Protein AF-A0A7J8P923-F1 (afdb_monomer_lite)

pLDDT: mean 74.16, std 18.03, range [32.09, 92.25]

Radius of gyration: 17.64 Å; chains: 1; bounding box: 46×33×45 Å

Organism: Gossypium raimondii (NCBI:txid29730)

InterPro domains:
  IPR006887 Serine/threonine-protein phosphatase 4 regulatory subunit 3-like, central domain [PF04802] (9-164)
  IPR016024 Armadillo-type fold [SSF48371] (68-164)
  IPR051137 Serine/threonine-protein phosphatase 4 regulatory subunit 3-like [PTHR23318] (9-165)

Foldseek 3Di:
DLPVVQPPPPPPDPDPPVVVCLVPRCPSPDLFDDPDVLLVVLVVQLVVLVVVLVVQCVPPVNVVVDDPVNVVVSVVSNLVSLQVNLVVCLVPPVNLLVLLCLLPDPPNDPVSNVVSVVVVVVSLVSLVSPDPVVNVVSVVVCVVSPVVVSVVVVVVPPPVVVVPDD

Sequence (166 aa):
FLLLWFADDPDVPQVQHYRNFLKEHVVFKEAVPIKNPVVISKIHQAYRVGYLKVRILNDVVLARVLDEATVASLNSMIHSNNAIVISLLKDDSTFIQELFTRLRSPTTSAESKKNLVYFLREFCSLSKSLQMVQQLQLFRDLINEGIFDIISDALQSQDKKLVLTG

Structure (mmCIF, N/CA/C/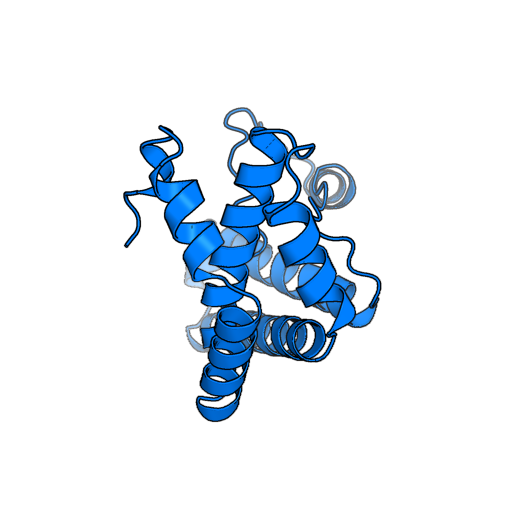O backbone):
data_AF-A0A7J8P923-F1
#
_entry.id   AF-A0A7J8P923-F1
#
loop_
_atom_site.group_PDB
_atom_site.id
_atom_site.type_symbol
_atom_site.label_atom_id
_atom_site.label_alt_id
_atom_site.label_comp_id
_atom_site.label_asym_id
_atom_site.label_entity_id
_atom_site.label_seq_id
_atom_site.pdbx_PDB_ins_code
_atom_site.Cartn_x
_atom_site.Cartn_y
_atom_site.Cartn_z
_atom_site.occupancy
_atom_site.B_iso_or_equiv
_atom_site.auth_seq_id
_atom_site.auth_comp_id
_atom_site.auth_asym_id
_atom_site.auth_atom_id
_atom_site.pdbx_PDB_model_num
ATOM 1 N N . PHE A 1 1 ? 8.931 0.242 -1.990 1.00 46.56 1 PHE A N 1
ATOM 2 C CA . PHE A 1 1 ? 7.581 0.771 -1.727 1.00 46.56 1 PHE A CA 1
ATOM 3 C C . PHE A 1 1 ? 6.657 -0.187 -0.965 1.00 46.56 1 PHE A C 1
ATOM 5 O O . PHE A 1 1 ? 5.653 0.255 -0.451 1.00 46.56 1 PHE A O 1
ATOM 12 N N . LEU A 1 2 ? 7.071 -1.432 -0.706 1.00 43.38 2 LEU A N 1
ATOM 13 C CA . LEU A 1 2 ? 6.843 -2.133 0.577 1.00 43.38 2 LEU A CA 1
ATOM 14 C C . LEU A 1 2 ? 8.189 -2.323 1.304 1.00 43.38 2 LEU A C 1
ATOM 16 O O . LEU A 1 2 ? 8.447 -3.326 1.952 1.00 43.38 2 LEU A O 1
ATOM 20 N N . LEU A 1 3 ? 9.110 -1.376 1.076 1.00 46.25 3 LEU A N 1
ATOM 21 C CA . LEU A 1 3 ? 10.552 -1.584 1.269 1.00 46.25 3 LEU A CA 1
ATOM 22 C C . LEU A 1 3 ? 11.245 -0.627 2.209 1.00 46.25 3 LEU A C 1
ATOM 24 O O . LEU A 1 3 ? 12.413 -0.835 2.508 1.00 46.25 3 LEU A O 1
ATOM 28 N N . LEU A 1 4 ? 10.544 0.384 2.705 1.00 44.50 4 LEU A N 1
ATOM 29 C CA . LEU A 1 4 ? 11.128 1.235 3.734 1.00 44.50 4 LEU A CA 1
ATOM 30 C C . LEU A 1 4 ? 11.046 0.596 5.129 1.00 44.50 4 LEU A C 1
ATOM 32 O O . LEU A 1 4 ? 11.653 1.105 6.053 1.00 44.50 4 LEU A O 1
ATOM 36 N N . TRP A 1 5 ? 10.415 -0.577 5.261 1.00 42.03 5 TRP A N 1
ATOM 37 C CA . TRP A 1 5 ? 10.436 -1.395 6.483 1.00 42.03 5 TRP A CA 1
ATOM 38 C C . TRP A 1 5 ? 11.568 -2.434 6.541 1.00 42.03 5 TRP A C 1
ATOM 40 O O . TRP A 1 5 ? 11.601 -3.244 7.462 1.00 42.03 5 TRP A O 1
ATOM 50 N N . PHE A 1 6 ? 12.493 -2.410 5.575 1.00 40.88 6 PHE A N 1
ATOM 51 C CA . PHE A 1 6 ? 13.676 -3.284 5.541 1.00 40.88 6 PHE A CA 1
ATOM 52 C C . PHE A 1 6 ? 15.006 -2.539 5.455 1.00 40.88 6 PHE A C 1
ATOM 54 O O . PHE A 1 6 ? 16.050 -3.176 5.382 1.00 40.88 6 PHE A O 1
ATOM 61 N N . ALA A 1 7 ? 14.971 -1.207 5.405 1.00 33.81 7 ALA A N 1
ATOM 62 C CA . ALA A 1 7 ? 16.168 -0.386 5.246 1.00 33.81 7 ALA A CA 1
ATOM 63 C C . ALA A 1 7 ? 16.589 0.340 6.534 1.00 33.81 7 ALA A C 1
ATOM 65 O O . ALA A 1 7 ? 17.661 0.929 6.550 1.00 33.81 7 ALA A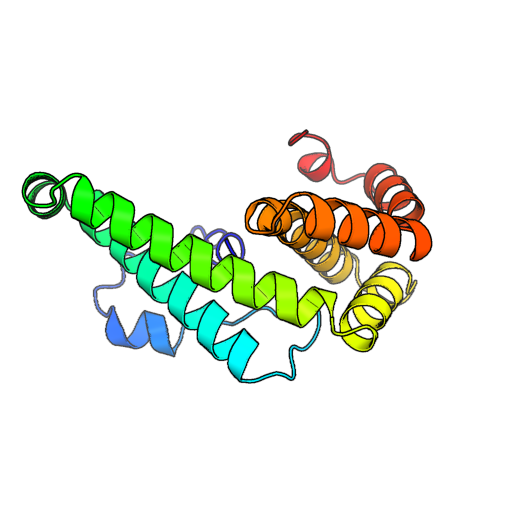 O 1
ATOM 66 N N . ASP A 1 8 ? 15.784 0.284 7.600 1.00 35.09 8 ASP A N 1
ATOM 67 C CA . ASP A 1 8 ? 16.128 0.847 8.917 1.00 35.09 8 ASP A CA 1
ATOM 68 C C . ASP A 1 8 ? 16.753 -0.219 9.837 1.00 35.09 8 ASP A C 1
ATOM 70 O O . ASP A 1 8 ? 16.416 -0.338 11.012 1.00 35.09 8 ASP A O 1
ATOM 74 N N . ASP A 1 9 ? 17.663 -1.021 9.283 1.00 38.25 9 ASP A N 1
ATOM 75 C CA . ASP A 1 9 ? 18.662 -1.720 10.086 1.00 38.25 9 ASP A CA 1
ATOM 76 C C . ASP A 1 9 ? 20.039 -1.155 9.687 1.00 38.25 9 ASP A C 1
ATOM 78 O O . ASP A 1 9 ? 20.565 -1.496 8.622 1.00 38.25 9 ASP A O 1
ATOM 82 N N . PRO A 1 10 ? 20.591 -0.195 10.457 1.00 40.94 10 PRO A N 1
ATOM 83 C CA . PRO A 1 10 ? 21.872 0.440 10.149 1.00 40.94 10 PRO A CA 1
ATOM 84 C C . PRO A 1 10 ? 23.065 -0.525 10.251 1.00 40.94 10 PRO A C 1
ATOM 86 O O . PRO A 1 10 ? 24.173 -0.139 9.882 1.00 40.94 10 PRO A O 1
ATOM 89 N N . ASP A 1 11 ? 22.841 -1.765 10.700 1.00 41.50 11 ASP A N 1
ATOM 90 C CA . ASP A 1 11 ? 23.857 -2.796 10.907 1.00 41.50 11 ASP A CA 1
ATOM 91 C C . ASP A 1 11 ? 23.841 -3.914 9.853 1.00 41.50 11 ASP A C 1
ATOM 93 O O . ASP A 1 11 ? 24.493 -4.937 10.053 1.00 41.50 11 ASP A O 1
ATOM 97 N N . VAL A 1 12 ? 23.149 -3.765 8.711 1.00 42.66 12 VAL A N 1
ATOM 98 C CA . VAL A 1 12 ? 23.236 -4.787 7.649 1.00 42.66 12 VAL A CA 1
ATOM 99 C C . VAL A 1 12 ? 24.669 -4.806 7.103 1.00 42.66 12 VAL A C 1
ATOM 101 O O . VAL A 1 12 ? 25.059 -3.884 6.374 1.00 42.66 12 VAL A O 1
ATOM 104 N N . PRO A 1 13 ? 25.474 -5.849 7.397 1.00 39.19 13 PRO A N 1
ATOM 105 C CA . PRO A 1 13 ? 26.822 -5.944 6.866 1.00 39.19 13 PRO A CA 1
ATOM 106 C C . PRO A 1 13 ? 26.700 -6.053 5.349 1.00 39.19 13 PRO A C 1
ATOM 108 O O . PRO A 1 13 ? 25.691 -6.534 4.834 1.00 39.19 13 PRO A O 1
ATOM 111 N N . GLN A 1 14 ? 27.714 -5.648 4.592 1.00 45.47 14 GLN A N 1
ATOM 112 C CA . GLN A 1 14 ? 27.751 -5.955 3.163 1.00 45.47 14 GLN A CA 1
ATOM 113 C C . GLN A 1 14 ? 27.825 -7.478 2.963 1.00 45.47 14 GLN A C 1
ATOM 115 O O . GLN A 1 14 ? 28.902 -8.059 2.862 1.00 45.47 14 GLN A O 1
ATOM 120 N N . VAL A 1 15 ? 26.678 -8.162 2.977 1.00 46.06 15 VAL A N 1
ATOM 121 C CA . VAL A 1 15 ? 26.640 -9.621 2.989 1.00 46.06 15 VAL A CA 1
ATOM 122 C C . VAL A 1 15 ? 26.891 -10.132 1.571 1.00 46.06 15 VAL A C 1
ATOM 124 O O . VAL A 1 15 ? 26.042 -10.036 0.686 1.00 46.06 15 VAL A O 1
ATOM 127 N N . GLN A 1 16 ? 28.060 -10.746 1.382 1.00 45.41 16 GLN A N 1
ATOM 128 C CA . GLN A 1 16 ? 28.507 -11.450 0.171 1.00 45.41 16 GLN A CA 1
ATOM 129 C C . GLN A 1 16 ? 27.598 -12.631 -0.257 1.00 45.41 16 GLN A C 1
ATOM 131 O O . GLN A 1 16 ? 27.749 -13.166 -1.354 1.00 45.41 16 GLN A O 1
ATOM 136 N N . HIS A 1 17 ? 26.604 -13.017 0.553 1.00 45.88 17 HIS A N 1
ATOM 137 C CA . HIS A 1 17 ? 25.682 -14.135 0.308 1.00 45.88 17 HIS A CA 1
ATOM 138 C C . HIS A 1 17 ? 24.239 -13.682 -0.007 1.00 45.88 17 HIS A C 1
ATOM 140 O O . HIS A 1 17 ? 23.285 -13.904 0.738 1.00 45.88 17 HIS A O 1
ATOM 146 N N . TYR A 1 18 ? 24.078 -13.102 -1.198 1.00 51.00 18 TYR A N 1
ATOM 147 C CA . TYR A 1 18 ? 22.841 -12.530 -1.757 1.00 51.00 18 TYR A CA 1
ATOM 148 C C . TYR A 1 18 ? 21.620 -13.479 -1.823 1.00 51.00 18 TYR A C 1
ATOM 150 O O . TYR A 1 18 ? 20.485 -13.064 -1.576 1.00 51.00 18 TYR A O 1
ATOM 158 N N . ARG A 1 19 ? 21.823 -14.767 -2.146 1.00 45.91 19 ARG A N 1
ATOM 159 C CA . ARG A 1 19 ? 20.726 -15.756 -2.260 1.00 45.91 19 ARG A CA 1
ATOM 160 C C . ARG A 1 19 ? 20.086 -16.102 -0.916 1.00 45.91 19 ARG A C 1
ATOM 162 O O . ARG A 1 19 ? 18.894 -16.403 -0.889 1.00 45.91 19 ARG A O 1
ATOM 169 N N . ASN A 1 20 ? 20.873 -16.061 0.156 1.00 42.81 20 ASN A N 1
ATOM 170 C CA . ASN A 1 20 ? 20.410 -16.381 1.501 1.00 42.81 20 ASN A CA 1
ATOM 171 C C . ASN A 1 20 ? 19.746 -15.153 2.126 1.00 42.81 20 ASN A C 1
ATOM 173 O O . ASN A 1 20 ? 18.668 -15.284 2.682 1.00 42.81 20 ASN A O 1
ATOM 177 N N . PHE A 1 21 ? 20.259 -13.941 1.882 1.00 47.66 21 PHE A N 1
ATOM 178 C CA . PHE A 1 21 ? 19.631 -12.696 2.345 1.00 47.66 21 PHE A CA 1
ATOM 179 C C . PHE A 1 21 ? 18.183 -12.520 1.848 1.00 47.66 21 PHE A C 1
ATOM 181 O O . PHE A 1 21 ? 17.283 -12.247 2.636 1.00 47.66 21 PHE A O 1
ATOM 188 N N . LEU A 1 22 ? 17.913 -12.770 0.559 1.00 49.66 22 LEU A N 1
ATOM 189 C CA . LEU A 1 22 ? 16.544 -12.703 0.017 1.00 49.66 22 LEU A CA 1
ATOM 190 C C . LEU A 1 22 ? 15.597 -13.777 0.579 1.00 49.66 22 LEU A C 1
ATOM 192 O O . LEU A 1 22 ? 14.381 -13.607 0.495 1.00 49.66 22 LEU A O 1
ATOM 196 N N . LYS A 1 23 ? 16.137 -14.891 1.087 1.00 45.09 23 LYS A N 1
ATOM 197 C CA . LYS A 1 23 ? 15.361 -15.988 1.685 1.00 45.09 23 LYS A CA 1
ATOM 198 C C . LYS A 1 23 ? 15.210 -15.858 3.203 1.00 45.09 23 LYS A C 1
ATOM 200 O O . LYS A 1 23 ? 14.193 -16.293 3.722 1.00 45.09 23 LYS A O 1
ATOM 205 N N . GLU A 1 24 ? 16.191 -15.278 3.889 1.00 40.28 24 GLU A N 1
ATOM 206 C CA . GLU A 1 24 ? 16.309 -15.297 5.353 1.00 40.28 24 GLU A CA 1
ATOM 207 C C . GLU A 1 24 ? 16.068 -13.924 6.002 1.00 40.28 24 GLU A C 1
ATOM 209 O O . GLU A 1 24 ? 15.639 -13.880 7.147 1.00 40.28 24 GLU A O 1
ATOM 214 N N . HIS A 1 25 ? 16.290 -12.806 5.296 1.00 42.34 25 HIS A N 1
ATOM 215 C CA . HIS A 1 25 ? 16.272 -11.454 5.890 1.00 42.34 25 HIS A CA 1
ATOM 216 C C . HIS A 1 25 ? 15.115 -10.562 5.410 1.00 42.34 25 HIS A C 1
ATOM 218 O O . HIS A 1 25 ? 15.009 -9.402 5.802 1.00 42.34 25 HIS A O 1
ATOM 224 N N . VAL A 1 26 ? 14.196 -11.094 4.599 1.00 47.88 26 VAL A N 1
ATOM 225 C CA . VAL A 1 26 ? 12.978 -10.379 4.179 1.00 47.88 26 VAL A CA 1
ATOM 226 C C . VAL A 1 26 ? 11.812 -10.813 5.069 1.00 47.88 26 VAL A C 1
ATOM 228 O O . VAL A 1 26 ? 10.898 -11.513 4.644 1.00 47.88 26 VAL A O 1
ATOM 231 N N . VAL A 1 27 ? 11.860 -10.417 6.340 1.00 49.00 27 VAL A N 1
ATOM 232 C CA . VAL A 1 27 ? 10.751 -10.519 7.306 1.00 49.00 27 VAL A CA 1
ATOM 233 C C . VAL A 1 27 ? 9.586 -9.623 6.885 1.00 49.00 27 VAL A C 1
ATOM 235 O O . VAL A 1 27 ? 9.540 -8.449 7.247 1.00 49.00 27 VAL A O 1
ATOM 238 N N . PHE A 1 28 ? 8.672 -10.134 6.055 1.00 54.88 28 PHE A N 1
ATOM 239 C CA . PHE A 1 28 ? 7.506 -9.376 5.595 1.00 54.88 28 PHE A CA 1
ATOM 240 C C . PHE A 1 28 ? 6.687 -8.909 6.808 1.00 54.88 28 PHE A C 1
ATOM 242 O O . PHE A 1 28 ? 5.942 -9.682 7.404 1.00 54.88 28 PHE A O 1
ATOM 249 N N . LYS A 1 29 ? 6.880 -7.649 7.221 1.00 57.56 29 LYS A N 1
ATOM 250 C CA . LYS A 1 29 ? 6.150 -7.048 8.337 1.00 57.56 29 LYS A CA 1
ATOM 251 C C . LYS A 1 29 ? 4.765 -6.650 7.846 1.00 57.56 29 LYS A C 1
ATOM 253 O O . LYS A 1 29 ? 4.548 -5.543 7.356 1.00 57.56 29 LYS A O 1
ATOM 258 N N . GLU A 1 30 ? 3.838 -7.588 7.954 1.00 65.56 30 GLU A N 1
ATOM 259 C CA . GLU A 1 30 ? 2.420 -7.348 7.722 1.00 65.56 30 GLU A CA 1
ATOM 260 C C . GLU A 1 30 ? 1.854 -6.511 8.869 1.00 65.56 30 GLU A C 1
ATOM 262 O O . GLU A 1 30 ? 1.740 -6.982 9.998 1.00 65.56 30 GLU A O 1
ATOM 267 N N . ALA A 1 31 ? 1.481 -5.262 8.588 1.00 69.75 31 ALA A N 1
ATOM 268 C CA . ALA A 1 31 ? 0.707 -4.472 9.545 1.00 69.75 31 ALA A CA 1
ATOM 269 C C . ALA A 1 31 ? -0.710 -5.058 9.714 1.00 69.75 31 ALA A C 1
ATOM 271 O O . ALA A 1 31 ? -1.271 -5.063 10.809 1.00 69.75 31 ALA A O 1
ATOM 272 N N . VAL A 1 32 ? -1.254 -5.605 8.622 1.00 78.69 32 VAL A N 1
ATOM 273 C CA . VAL A 1 32 ? -2.518 -6.341 8.559 1.00 78.69 32 VAL A CA 1
ATOM 274 C C . VAL A 1 32 ? -2.280 -7.608 7.731 1.00 78.69 32 VAL A C 1
ATOM 276 O O . VAL A 1 32 ? -1.704 -7.490 6.646 1.00 78.69 32 VAL A O 1
ATOM 279 N N . PRO A 1 33 ? -2.700 -8.798 8.202 1.00 80.38 33 PRO A N 1
ATOM 280 C CA . PRO A 1 33 ? -2.490 -10.043 7.470 1.00 80.38 33 PRO A CA 1
ATOM 281 C C . PRO A 1 33 ? -3.113 -10.010 6.073 1.00 80.38 33 PRO A C 1
ATOM 283 O O . PRO A 1 33 ? -4.319 -9.787 5.931 1.00 80.38 33 PRO A O 1
ATOM 286 N N . ILE A 1 34 ? -2.312 -10.274 5.038 1.00 83.69 34 ILE A N 1
ATOM 287 C CA . ILE A 1 34 ? -2.792 -10.330 3.654 1.00 83.69 34 ILE A CA 1
ATOM 288 C C . ILE A 1 34 ? -3.080 -11.789 3.312 1.00 83.69 34 ILE A C 1
ATOM 290 O O . ILE A 1 34 ? -2.176 -12.603 3.190 1.00 83.69 34 ILE A O 1
ATOM 294 N N . LYS A 1 35 ? -4.354 -12.140 3.123 1.00 82.88 35 LYS A N 1
ATOM 295 C CA . LYS A 1 35 ? -4.749 -13.535 2.840 1.00 82.88 35 LYS A CA 1
ATOM 296 C C . LYS A 1 35 ? -4.650 -13.905 1.361 1.00 82.88 35 LYS A C 1
ATOM 298 O O . LYS A 1 35 ? -4.565 -15.082 1.022 1.00 82.88 35 LYS A O 1
ATOM 303 N N . ASN A 1 36 ? -4.694 -12.915 0.470 1.00 86.12 36 ASN A N 1
ATOM 304 C CA . ASN A 1 36 ? -4.743 -13.151 -0.967 1.00 86.12 36 ASN A CA 1
ATOM 305 C C . ASN A 1 36 ? -3.338 -13.484 -1.523 1.00 86.12 36 ASN A C 1
ATOM 307 O O . ASN A 1 36 ? -2.475 -12.600 -1.567 1.00 86.12 36 ASN A O 1
ATOM 311 N N . PRO A 1 37 ? -3.096 -14.712 -2.025 1.00 86.19 37 PRO A N 1
ATOM 312 C CA . PRO A 1 37 ? -1.778 -15.122 -2.511 1.00 86.19 37 PRO A CA 1
ATOM 313 C C . PRO A 1 37 ? -1.334 -14.354 -3.764 1.00 86.19 37 PRO A C 1
ATOM 315 O O . PRO A 1 37 ? -0.134 -14.210 -4.007 1.00 86.19 37 PRO A O 1
ATOM 318 N N . VAL A 1 38 ? -2.275 -13.820 -4.552 1.00 89.12 38 VAL A N 1
ATOM 319 C CA . VAL A 1 38 ? -1.965 -12.974 -5.714 1.00 89.12 38 VAL A CA 1
ATOM 320 C C . VAL A 1 38 ? -1.353 -11.655 -5.255 1.00 89.12 38 VAL A C 1
ATOM 322 O O . VAL A 1 38 ? -0.345 -11.226 -5.816 1.00 89.12 38 VAL A O 1
ATOM 325 N N . VAL A 1 39 ? -1.912 -11.048 -4.203 1.00 87.75 39 VAL A N 1
ATOM 326 C CA . VAL A 1 39 ? -1.377 -9.815 -3.610 1.00 87.75 39 VAL A CA 1
ATOM 327 C C . VAL A 1 39 ? 0.042 -10.061 -3.108 1.00 87.75 39 VAL A C 1
ATOM 329 O O . VAL A 1 39 ? 0.961 -9.357 -3.521 1.00 87.75 39 VAL A O 1
ATOM 332 N N . ILE A 1 40 ? 0.250 -11.117 -2.317 1.00 84.12 40 ILE A N 1
ATOM 333 C CA . ILE A 1 40 ? 1.573 -11.496 -1.794 1.00 84.12 40 ILE A CA 1
ATOM 334 C C . ILE A 1 40 ? 2.582 -11.700 -2.937 1.00 84.12 40 ILE A C 1
ATOM 336 O O . ILE A 1 40 ? 3.686 -11.152 -2.921 1.00 84.12 40 ILE A O 1
ATOM 340 N N . SER A 1 41 ? 2.196 -12.438 -3.981 1.00 86.06 41 SER A N 1
ATOM 341 C CA . SER A 1 41 ? 3.052 -12.687 -5.146 1.00 86.06 41 SER A CA 1
ATOM 342 C C . SER A 1 41 ? 3.461 -11.388 -5.850 1.00 86.06 41 SER A C 1
ATOM 344 O O . SER A 1 41 ? 4.637 -11.192 -6.176 1.00 86.06 41 SER A O 1
ATOM 346 N N . LYS A 1 42 ? 2.520 -10.451 -6.026 1.00 88.19 42 LYS A N 1
ATOM 347 C CA . LYS A 1 42 ? 2.777 -9.152 -6.662 1.00 88.19 42 LYS A CA 1
ATOM 348 C C . LYS A 1 42 ? 3.650 -8.238 -5.814 1.00 88.19 42 LYS A C 1
ATOM 350 O O . LYS A 1 42 ? 4.532 -7.576 -6.361 1.00 88.19 42 LYS A O 1
ATOM 355 N N . ILE A 1 43 ? 3.486 -8.276 -4.495 1.00 83.88 43 ILE A N 1
ATOM 356 C CA . ILE A 1 43 ? 4.371 -7.599 -3.544 1.00 83.88 43 ILE A CA 1
ATOM 357 C C . ILE A 1 43 ? 5.808 -8.115 -3.689 1.00 83.88 43 ILE A C 1
ATOM 359 O O . ILE A 1 43 ? 6.737 -7.324 -3.874 1.00 83.88 43 ILE A O 1
ATOM 363 N N . HIS A 1 44 ? 6.006 -9.436 -3.687 1.00 82.56 44 HIS A N 1
ATOM 364 C CA . HIS A 1 44 ? 7.334 -10.020 -3.876 1.00 82.56 44 HIS A CA 1
ATOM 365 C C . HIS A 1 44 ? 7.925 -9.703 -5.250 1.00 82.56 44 HIS A C 1
ATOM 367 O O . HIS A 1 44 ? 9.129 -9.467 -5.361 1.00 82.56 44 HIS A O 1
ATOM 373 N N . GLN A 1 45 ? 7.106 -9.677 -6.302 1.00 81.56 45 GLN A N 1
ATOM 374 C CA . GLN A 1 45 ? 7.561 -9.313 -7.639 1.00 81.56 45 GLN A CA 1
ATOM 375 C C . GLN A 1 45 ? 8.029 -7.851 -7.686 1.00 81.56 45 GLN A C 1
ATOM 377 O O . GLN A 1 45 ? 9.140 -7.590 -8.146 1.00 81.56 45 GLN A O 1
ATOM 382 N N . ALA A 1 46 ? 7.239 -6.911 -7.156 1.00 82.88 46 ALA A N 1
ATOM 383 C CA . ALA A 1 46 ? 7.619 -5.501 -7.055 1.00 82.88 46 ALA A CA 1
ATOM 384 C C . ALA A 1 46 ? 8.912 -5.318 -6.246 1.00 82.88 46 ALA A C 1
ATOM 386 O O . ALA A 1 46 ? 9.784 -4.540 -6.640 1.00 82.88 46 ALA A O 1
ATOM 387 N N . TYR A 1 47 ? 9.076 -6.082 -5.161 1.00 79.25 47 TYR A N 1
ATOM 388 C CA . TYR A 1 47 ? 10.307 -6.086 -4.379 1.00 79.25 47 TYR A CA 1
ATOM 389 C C . TYR A 1 47 ? 11.516 -6.552 -5.188 1.00 79.25 47 TYR A C 1
ATOM 391 O O . TYR A 1 47 ? 12.512 -5.837 -5.260 1.00 79.25 47 TYR A O 1
ATOM 399 N N . ARG A 1 48 ? 11.428 -7.723 -5.825 1.00 78.69 48 ARG A N 1
ATOM 400 C CA . ARG A 1 48 ? 12.537 -8.303 -6.596 1.00 78.69 48 ARG A CA 1
ATOM 401 C C . ARG A 1 48 ? 12.972 -7.385 -7.735 1.0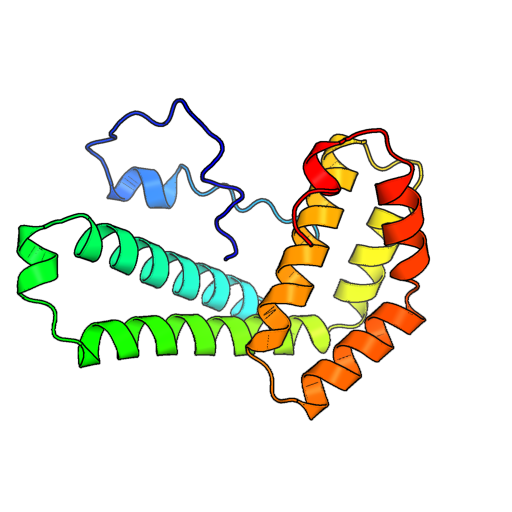0 78.69 48 ARG A C 1
ATOM 403 O O . ARG A 1 48 ? 14.169 -7.205 -7.939 1.00 78.69 48 ARG A O 1
ATOM 410 N N . VAL A 1 49 ? 12.016 -6.775 -8.440 1.00 79.38 49 VAL A N 1
ATOM 411 C CA . VAL A 1 49 ? 12.300 -5.814 -9.518 1.00 79.38 49 VAL A CA 1
ATOM 412 C C . VAL A 1 49 ? 12.924 -4.530 -8.960 1.00 79.38 49 VAL A C 1
ATOM 414 O O . VAL A 1 49 ? 13.917 -4.053 -9.503 1.00 79.38 49 VAL A O 1
ATOM 417 N N . GLY A 1 50 ? 12.403 -3.994 -7.850 1.00 75.88 50 GLY A N 1
ATOM 418 C CA . GLY A 1 50 ? 12.965 -2.811 -7.192 1.00 75.88 50 GLY A CA 1
ATOM 419 C C . GLY A 1 50 ? 14.386 -3.034 -6.674 1.00 75.88 50 GLY A C 1
ATOM 420 O O . GLY A 1 50 ? 15.259 -2.197 -6.887 1.00 75.88 50 GLY A O 1
ATOM 421 N N . TYR A 1 51 ? 14.638 -4.189 -6.063 1.00 72.44 51 TYR A N 1
ATOM 422 C CA . TYR A 1 51 ? 15.970 -4.586 -5.622 1.00 72.44 51 TYR A CA 1
ATOM 423 C C . TYR A 1 51 ? 16.931 -4.722 -6.808 1.00 72.44 51 TYR A C 1
ATOM 425 O O . TYR A 1 51 ? 18.035 -4.180 -6.782 1.00 72.44 51 TYR A O 1
ATOM 433 N N . LEU A 1 52 ? 16.504 -5.408 -7.875 1.00 72.81 52 LEU A N 1
ATOM 434 C CA . LEU A 1 52 ? 17.301 -5.556 -9.090 1.00 72.81 52 LEU A CA 1
ATOM 435 C C . LEU A 1 52 ? 17.660 -4.188 -9.679 1.00 72.81 52 LEU A C 1
ATOM 437 O O . LEU A 1 52 ? 18.817 -3.971 -10.020 1.00 72.81 52 LEU A O 1
ATOM 441 N N . LYS A 1 53 ? 16.699 -3.259 -9.728 1.00 71.94 53 LYS A N 1
ATOM 442 C CA . LYS A 1 53 ? 16.923 -1.880 -10.166 1.00 71.94 53 LYS A CA 1
ATOM 443 C C . LYS A 1 53 ? 17.998 -1.188 -9.322 1.00 71.94 53 LYS A C 1
ATOM 445 O O . LYS A 1 53 ? 18.945 -0.669 -9.896 1.00 71.94 53 LYS A O 1
ATOM 450 N N . VAL A 1 54 ? 17.883 -1.194 -7.990 1.00 69.38 54 VAL A N 1
ATOM 451 C CA . VAL A 1 54 ? 18.881 -0.562 -7.099 1.00 69.38 54 VAL A CA 1
ATOM 452 C C . VAL A 1 54 ? 20.262 -1.178 -7.302 1.00 69.38 54 VAL A C 1
ATOM 454 O O . VAL A 1 54 ? 21.242 -0.451 -7.395 1.00 69.38 54 VAL A O 1
ATOM 457 N N . ARG A 1 55 ? 20.349 -2.504 -7.442 1.00 66.88 55 ARG A N 1
ATOM 458 C CA . ARG A 1 55 ? 21.622 -3.192 -7.674 1.00 66.88 55 ARG A CA 1
ATOM 459 C C . ARG A 1 55 ? 22.244 -2.843 -9.026 1.00 66.88 55 ARG A C 1
ATOM 461 O O . ARG A 1 55 ? 23.433 -2.572 -9.068 1.00 66.88 55 ARG A O 1
ATOM 468 N N . ILE A 1 56 ? 21.464 -2.840 -10.111 1.00 65.62 56 ILE A N 1
ATOM 469 C CA . ILE A 1 56 ? 21.970 -2.485 -11.447 1.00 65.62 56 ILE A CA 1
ATOM 470 C C . ILE A 1 56 ? 22.396 -1.014 -11.489 1.00 65.62 56 ILE A C 1
ATOM 472 O O . ILE A 1 56 ? 23.419 -0.706 -12.080 1.00 65.62 56 ILE A O 1
ATOM 476 N N . LEU A 1 57 ? 21.638 -0.117 -10.850 1.00 61.75 57 LEU A N 1
ATOM 477 C CA . LEU A 1 57 ? 21.948 1.315 -10.831 1.00 61.75 57 LEU A CA 1
ATOM 478 C C . LEU A 1 57 ? 23.128 1.666 -9.910 1.00 61.75 57 LEU A C 1
ATOM 480 O O . LEU A 1 57 ? 23.876 2.584 -10.230 1.00 61.75 57 LEU A O 1
ATOM 484 N N . ASN A 1 58 ? 23.314 0.948 -8.796 1.00 63.69 58 ASN A N 1
ATOM 485 C CA . ASN A 1 58 ? 24.467 1.141 -7.908 1.00 63.69 58 ASN A CA 1
ATOM 486 C C . ASN A 1 58 ? 25.749 0.491 -8.449 1.00 63.69 58 ASN A C 1
ATOM 488 O O . ASN A 1 58 ? 26.846 0.873 -8.045 1.00 63.69 58 ASN A O 1
ATOM 492 N N . ASP A 1 59 ? 25.632 -0.475 -9.359 1.00 66.62 59 ASP A N 1
ATOM 493 C CA . ASP A 1 59 ? 26.769 -1.028 -10.082 1.00 66.62 59 ASP A CA 1
ATOM 494 C C . ASP A 1 59 ? 27.099 -0.116 -11.275 1.00 66.62 59 ASP A C 1
ATOM 496 O O . ASP A 1 59 ? 26.515 -0.222 -12.351 1.00 66.62 59 ASP A O 1
ATOM 500 N N . VAL A 1 60 ? 28.027 0.826 -11.069 1.00 55.44 60 VAL A N 1
ATOM 501 C CA . VAL A 1 60 ? 28.411 1.873 -12.041 1.00 55.44 60 VAL A CA 1
ATOM 502 C C . VAL A 1 60 ? 28.810 1.300 -13.411 1.00 55.44 60 VAL A C 1
ATOM 504 O O . VAL A 1 60 ? 28.692 1.991 -14.424 1.00 55.44 60 VAL A O 1
ATOM 507 N N . VAL A 1 61 ? 29.264 0.045 -13.470 1.00 58.59 61 VAL A N 1
ATOM 508 C CA . VAL A 1 61 ? 29.620 -0.634 -14.723 1.00 58.59 61 VAL A CA 1
ATOM 509 C C . VAL A 1 61 ? 28.368 -1.138 -15.441 1.00 58.59 61 VAL A C 1
ATOM 511 O O . VAL A 1 61 ? 28.234 -0.928 -16.645 1.00 58.59 61 VAL A O 1
ATOM 514 N N . LEU A 1 62 ? 27.426 -1.744 -14.715 1.00 55.78 62 LEU A N 1
ATOM 515 C CA . LEU A 1 62 ? 26.177 -2.266 -15.278 1.00 55.78 62 LEU A CA 1
ATOM 516 C C . LEU A 1 62 ? 25.170 -1.155 -15.624 1.00 55.78 62 LEU A C 1
ATOM 518 O O . LEU A 1 62 ? 24.477 -1.249 -16.636 1.00 55.78 62 LEU A O 1
ATOM 522 N N . ALA A 1 63 ? 25.130 -0.081 -14.832 1.00 59.28 63 ALA A N 1
ATOM 523 C CA . ALA A 1 63 ? 24.282 1.087 -15.061 1.00 59.28 63 ALA A CA 1
ATOM 524 C C . ALA A 1 63 ? 24.577 1.781 -16.401 1.00 59.28 63 ALA A C 1
ATOM 526 O O . ALA A 1 63 ? 23.668 2.315 -17.026 1.00 59.28 63 ALA A O 1
ATOM 527 N N . ARG A 1 64 ? 25.836 1.743 -16.864 1.00 62.84 64 ARG A N 1
ATOM 528 C CA . ARG A 1 64 ? 26.267 2.326 -18.150 1.00 62.84 64 ARG A CA 1
ATOM 529 C C . ARG A 1 64 ? 25.839 1.512 -19.371 1.00 62.84 64 ARG A C 1
ATOM 531 O O . ARG A 1 64 ? 25.874 2.037 -20.477 1.00 62.84 64 ARG A O 1
ATOM 538 N N . VAL A 1 65 ? 25.478 0.244 -19.176 1.00 64.88 65 VAL A N 1
ATOM 539 C CA . VAL A 1 65 ? 25.029 -0.665 -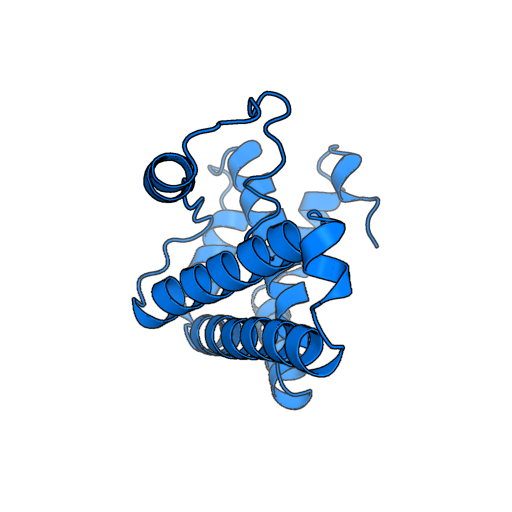20.246 1.00 64.88 65 VAL A CA 1
ATOM 540 C C . VAL A 1 65 ? 23.503 -0.696 -20.337 1.00 64.88 65 VAL A C 1
ATOM 542 O O . VAL A 1 65 ? 22.954 -1.115 -21.353 1.00 64.88 65 VAL A O 1
ATOM 545 N N . LEU A 1 66 ? 22.808 -0.257 -19.284 1.00 71.38 66 LEU A N 1
ATOM 546 C CA . LEU A 1 66 ? 21.357 -0.248 -19.257 1.00 71.38 66 LEU A CA 1
ATOM 547 C C . LEU A 1 66 ? 20.827 0.963 -20.028 1.00 71.38 66 LEU A C 1
ATOM 549 O O . LEU A 1 66 ? 21.070 2.109 -19.655 1.00 71.38 66 LEU A O 1
ATOM 553 N N . ASP A 1 67 ? 20.081 0.703 -21.093 1.00 80.50 67 ASP A N 1
ATOM 554 C CA . ASP A 1 67 ? 19.399 1.742 -21.846 1.00 80.50 67 ASP A CA 1
ATOM 555 C C . ASP A 1 67 ? 18.173 2.269 -21.079 1.00 80.50 67 ASP A C 1
ATOM 557 O O . ASP A 1 67 ? 17.580 1.600 -20.220 1.00 80.50 67 ASP A O 1
ATOM 561 N N . GLU A 1 68 ? 17.766 3.496 -21.404 1.00 81.81 68 GLU A N 1
ATOM 562 C CA . GLU A 1 68 ? 16.635 4.162 -20.752 1.00 81.81 68 GLU A CA 1
ATOM 563 C C . GLU A 1 68 ? 15.334 3.352 -20.869 1.00 81.81 68 GLU A C 1
ATOM 565 O O . GLU A 1 68 ? 14.528 3.338 -19.933 1.00 81.81 68 GLU A O 1
ATOM 570 N N . ALA A 1 69 ? 15.144 2.610 -21.969 1.00 86.00 69 ALA A N 1
ATOM 571 C CA . ALA A 1 69 ? 13.953 1.792 -22.178 1.00 86.00 69 ALA A CA 1
ATOM 572 C C . ALA A 1 69 ? 13.883 0.600 -21.208 1.00 86.00 69 ALA A C 1
ATOM 574 O O . ALA A 1 69 ? 12.797 0.268 -20.714 1.00 86.00 69 ALA A O 1
ATOM 575 N N . THR A 1 70 ? 15.018 -0.010 -20.851 1.00 85.69 70 THR A N 1
ATOM 576 C CA . THR A 1 70 ? 15.042 -1.071 -19.836 1.00 85.69 70 THR A CA 1
ATOM 577 C C . THR A 1 70 ? 14.727 -0.517 -18.446 1.00 85.69 70 THR A C 1
ATOM 579 O O . THR A 1 70 ? 13.929 -1.108 -17.712 1.00 85.69 70 THR A O 1
ATOM 582 N N . VAL A 1 71 ? 15.262 0.656 -18.083 1.00 82.56 71 VAL A N 1
ATOM 583 C CA . VAL A 1 71 ? 14.917 1.327 -16.812 1.00 82.56 71 VAL A CA 1
ATOM 584 C C . VAL A 1 71 ? 13.426 1.669 -16.758 1.00 82.56 71 VAL A C 1
ATOM 586 O O . VAL A 1 71 ? 12.767 1.416 -15.743 1.00 82.56 71 VAL A O 1
ATOM 589 N N . ALA A 1 72 ? 12.874 2.204 -17.849 1.00 86.88 72 ALA A N 1
ATOM 590 C CA . ALA A 1 72 ? 11.451 2.502 -17.968 1.00 86.88 72 ALA A CA 1
ATOM 591 C C . ALA A 1 72 ? 10.591 1.235 -17.824 1.00 86.88 72 ALA A C 1
ATOM 593 O O . ALA A 1 72 ? 9.592 1.245 -17.103 1.00 86.88 72 ALA A O 1
ATOM 594 N N . SER A 1 73 ? 11.020 0.118 -18.416 1.00 89.50 73 SER A N 1
ATOM 595 C CA . SER A 1 73 ? 10.343 -1.178 -18.302 1.00 89.50 73 SER A CA 1
ATOM 596 C C . SER A 1 73 ? 10.343 -1.710 -16.864 1.00 89.50 73 SER A C 1
ATOM 598 O O . SER A 1 73 ? 9.306 -2.156 -16.371 1.00 89.50 73 SER A O 1
ATOM 600 N N . LEU A 1 74 ? 11.467 -1.602 -16.143 1.00 86.31 74 LEU A N 1
ATOM 601 C CA . LEU A 1 74 ? 11.545 -1.959 -14.719 1.00 86.31 74 LEU A CA 1
ATOM 602 C C . LEU A 1 74 ? 10.583 -1.109 -13.874 1.00 86.31 74 LEU A C 1
ATOM 604 O O . LEU A 1 74 ? 9.864 -1.647 -13.029 1.00 86.31 74 LEU A O 1
ATOM 608 N N . ASN A 1 75 ? 10.529 0.204 -14.121 1.00 85.81 75 ASN A N 1
ATOM 609 C CA . ASN A 1 75 ? 9.596 1.104 -13.437 1.00 85.81 75 ASN A CA 1
ATOM 610 C C . ASN A 1 75 ? 8.135 0.747 -13.736 1.00 85.81 75 ASN A C 1
ATOM 612 O O . ASN A 1 75 ? 7.324 0.692 -12.814 1.00 85.81 75 ASN A O 1
ATOM 616 N N . SER A 1 76 ? 7.818 0.454 -14.998 1.00 90.75 76 SER A N 1
ATOM 617 C CA . SER A 1 76 ? 6.481 0.040 -15.427 1.00 90.75 76 SER A CA 1
ATOM 618 C C . SER A 1 76 ? 6.046 -1.264 -14.751 1.00 90.75 76 SER A C 1
ATOM 620 O O . SER A 1 76 ? 4.937 -1.348 -14.228 1.00 90.75 76 SER A O 1
ATOM 622 N N . MET A 1 77 ? 6.939 -2.255 -14.638 1.00 88.44 77 MET A N 1
ATOM 623 C CA . MET A 1 77 ? 6.647 -3.498 -13.914 1.00 88.44 77 MET A CA 1
ATOM 624 C C . MET A 1 77 ? 6.363 -3.262 -12.426 1.00 88.44 77 MET A C 1
ATOM 626 O O . MET A 1 77 ? 5.426 -3.847 -11.882 1.00 88.44 77 MET A O 1
ATOM 630 N N . ILE A 1 78 ? 7.145 -2.406 -11.757 1.00 86.06 78 ILE A N 1
ATOM 631 C CA . ILE A 1 78 ? 6.891 -2.042 -10.353 1.00 86.06 78 ILE A CA 1
ATOM 632 C C . ILE A 1 78 ? 5.530 -1.348 -10.233 1.00 86.06 78 ILE A C 1
ATOM 634 O O . ILE A 1 78 ? 4.735 -1.714 -9.372 1.00 86.06 78 ILE A O 1
ATOM 638 N N . HIS A 1 79 ? 5.246 -0.387 -11.113 1.00 88.25 79 HIS A N 1
ATOM 639 C CA . HIS A 1 79 ? 3.993 0.363 -11.115 1.00 88.25 79 HIS A CA 1
ATOM 640 C C . HIS A 1 79 ? 2.776 -0.538 -11.366 1.00 88.25 79 HIS A C 1
ATOM 642 O O . HIS A 1 79 ? 1.802 -0.476 -10.623 1.00 88.25 79 HIS A O 1
ATOM 648 N N . SER A 1 80 ? 2.857 -1.438 -12.348 1.00 91.12 80 SER A N 1
ATOM 649 C CA . SER A 1 80 ? 1.805 -2.412 -12.653 1.00 91.12 80 SER A CA 1
ATOM 650 C C . SER A 1 80 ? 1.552 -3.368 -11.484 1.00 91.12 80 SER A C 1
ATOM 652 O O . SER A 1 80 ? 0.402 -3.599 -11.111 1.00 91.12 80 SER A O 1
ATOM 654 N N . ASN A 1 81 ? 2.607 -3.877 -10.838 1.00 89.81 81 ASN A N 1
ATOM 655 C CA . ASN A 1 81 ? 2.446 -4.720 -9.653 1.00 89.81 81 ASN A CA 1
ATOM 656 C C . ASN A 1 81 ? 1.797 -3.955 -8.497 1.00 89.81 81 ASN A C 1
ATOM 658 O O . ASN A 1 81 ? 0.900 -4.490 -7.849 1.00 89.81 81 ASN A O 1
ATOM 662 N N . ASN A 1 82 ? 2.206 -2.705 -8.274 1.00 88.38 82 ASN A N 1
ATOM 663 C CA . ASN A 1 82 ? 1.607 -1.846 -7.258 1.00 88.38 82 ASN A CA 1
ATOM 664 C C . ASN A 1 82 ? 0.122 -1.600 -7.533 1.00 88.38 82 ASN A C 1
ATOM 666 O O . ASN A 1 82 ? -0.668 -1.739 -6.607 1.00 88.38 82 ASN A O 1
ATOM 670 N N . ALA A 1 83 ? -0.256 -1.300 -8.781 1.00 90.44 83 ALA A N 1
ATOM 671 C CA . ALA A 1 83 ? -1.645 -1.105 -9.196 1.00 90.44 83 ALA A CA 1
ATOM 672 C C . ALA A 1 83 ? -2.514 -2.340 -8.902 1.00 90.44 83 ALA A C 1
ATOM 674 O O . ALA A 1 83 ? -3.617 -2.210 -8.378 1.00 90.44 83 ALA A O 1
ATOM 675 N N . ILE A 1 84 ? -1.996 -3.545 -9.164 1.00 91.38 84 ILE A N 1
ATOM 676 C CA . ILE A 1 84 ? -2.700 -4.795 -8.841 1.00 91.38 84 ILE A CA 1
ATOM 677 C C . ILE A 1 84 ? -2.849 -4.962 -7.324 1.00 91.38 84 ILE A C 1
ATOM 679 O O . ILE A 1 84 ? -3.940 -5.269 -6.851 1.00 91.38 84 ILE A O 1
ATOM 683 N N . VAL A 1 85 ? -1.777 -4.741 -6.555 1.00 90.38 85 VAL A N 1
ATOM 684 C CA . VAL A 1 85 ? -1.797 -4.851 -5.086 1.00 90.38 85 VAL A CA 1
ATOM 685 C C . VAL A 1 85 ? -2.831 -3.907 -4.480 1.00 90.38 85 VAL A C 1
ATOM 687 O O . VAL A 1 85 ? -3.694 -4.353 -3.729 1.00 90.38 85 VAL A O 1
ATOM 690 N N . ILE A 1 86 ? -2.772 -2.619 -4.823 1.00 91.25 86 ILE A N 1
ATOM 691 C CA . ILE A 1 86 ? -3.675 -1.615 -4.253 1.00 91.25 86 ILE A CA 1
ATOM 692 C C . ILE A 1 86 ? -5.118 -1.821 -4.724 1.00 91.25 86 ILE A C 1
ATOM 694 O O . ILE A 1 86 ? -6.028 -1.637 -3.926 1.00 91.25 86 ILE A O 1
ATOM 698 N N . SER A 1 87 ? -5.347 -2.269 -5.965 1.00 92.12 87 SER A N 1
ATOM 699 C CA . SER A 1 87 ? -6.698 -2.595 -6.439 1.00 92.12 87 SER A CA 1
ATOM 700 C C . SER A 1 87 ? -7.306 -3.742 -5.635 1.00 92.12 87 SER A C 1
ATOM 702 O O . SER A 1 87 ? -8.410 -3.601 -5.124 1.00 92.12 87 SER A O 1
ATOM 704 N N . LEU A 1 88 ? -6.572 -4.846 -5.472 1.00 91.94 88 LEU A N 1
ATOM 705 C CA . LEU A 1 88 ? -7.069 -6.023 -4.757 1.00 91.94 88 LEU A CA 1
ATOM 706 C C . LEU A 1 88 ? -7.298 -5.755 -3.267 1.00 91.94 88 LEU A C 1
ATOM 708 O O . LEU A 1 88 ? -8.247 -6.284 -2.702 1.00 91.94 88 LEU A O 1
ATOM 712 N N . LEU A 1 89 ? -6.448 -4.943 -2.633 1.00 90.69 89 LEU A N 1
ATOM 713 C CA . LEU A 1 89 ? -6.624 -4.566 -1.229 1.00 90.69 89 LEU A CA 1
ATOM 714 C C . LEU A 1 89 ? -7.755 -3.548 -1.033 1.00 90.69 89 LEU A C 1
ATOM 716 O O . LEU A 1 89 ? -8.469 -3.629 -0.042 1.00 90.69 89 LEU A O 1
ATOM 720 N N . LYS A 1 90 ? -7.934 -2.603 -1.966 1.00 88.88 90 LYS A N 1
ATOM 721 C CA . LYS A 1 90 ? -9.058 -1.651 -1.959 1.00 88.88 90 LYS A CA 1
ATOM 722 C C . LYS A 1 90 ? -10.402 -2.373 -2.068 1.00 88.88 90 LYS A C 1
ATOM 724 O O . LYS A 1 90 ? -11.359 -1.966 -1.422 1.00 88.88 90 LYS A O 1
ATOM 729 N N . ASP A 1 91 ? -10.477 -3.406 -2.905 1.00 90.50 91 ASP A N 1
ATOM 730 C CA . ASP A 1 91 ? -11.709 -4.174 -3.126 1.00 90.50 91 ASP A CA 1
ATOM 731 C C . ASP A 1 91 ? -12.001 -5.182 -1.994 1.00 90.50 91 ASP A C 1
ATOM 733 O O . ASP A 1 91 ? -13.093 -5.747 -1.934 1.00 90.50 91 ASP A O 1
ATOM 737 N N . ASP A 1 92 ? -11.058 -5.388 -1.070 1.00 90.25 92 ASP A N 1
ATOM 738 C CA . ASP A 1 92 ? -11.242 -6.201 0.131 1.00 90.25 92 ASP A CA 1
ATOM 739 C C . ASP A 1 92 ? -11.716 -5.329 1.305 1.00 90.25 92 ASP A C 1
ATOM 741 O O . ASP A 1 92 ? -10.929 -4.750 2.059 1.00 90.25 92 ASP A O 1
ATOM 745 N N . SER A 1 93 ? -13.036 -5.260 1.496 1.00 87.06 93 SER A N 1
ATOM 746 C CA . SER A 1 93 ? -13.630 -4.508 2.607 1.00 87.06 93 SER A CA 1
ATOM 747 C C . SER A 1 93 ? -13.175 -5.021 3.976 1.00 87.06 93 SER A C 1
ATOM 749 O O . SER A 1 93 ? -13.066 -4.236 4.914 1.00 87.06 93 SER A O 1
ATOM 751 N N . THR A 1 94 ? -12.876 -6.320 4.103 1.00 90.44 94 THR A N 1
ATOM 752 C CA . THR A 1 94 ? -12.433 -6.904 5.379 1.00 90.44 94 THR A CA 1
ATOM 753 C C . THR A 1 94 ? -11.028 -6.443 5.744 1.00 90.44 94 THR A C 1
ATOM 755 O O . THR A 1 94 ? -10.747 -6.186 6.914 1.00 90.44 94 THR A O 1
ATOM 758 N N . PHE A 1 95 ? -10.165 -6.263 4.743 1.00 90.31 95 PHE A N 1
ATOM 759 C CA . PHE A 1 95 ? -8.823 -5.729 4.927 1.00 90.31 95 PHE A CA 1
ATOM 760 C C . PHE A 1 95 ? -8.849 -4.287 5.450 1.00 90.31 95 PHE A C 1
ATOM 762 O O . PHE A 1 95 ? -8.169 -3.972 6.428 1.00 90.31 95 PHE A O 1
ATOM 769 N N . ILE A 1 96 ? -9.654 -3.419 4.826 1.00 88.94 96 ILE A N 1
ATOM 770 C CA . ILE A 1 96 ? -9.782 -2.014 5.238 1.00 88.94 96 ILE A CA 1
ATOM 771 C C . ILE A 1 96 ? -10.380 -1.916 6.647 1.00 88.94 96 ILE A C 1
ATOM 773 O O . ILE A 1 96 ? -9.835 -1.213 7.497 1.00 88.94 96 ILE A O 1
ATOM 777 N N . GLN A 1 97 ? -11.441 -2.671 6.933 1.00 89.56 97 GLN A N 1
ATOM 778 C CA . GLN A 1 97 ? -12.059 -2.692 8.261 1.00 89.56 97 GLN A CA 1
ATOM 779 C C . GLN A 1 97 ? -11.081 -3.156 9.347 1.00 89.56 97 GLN A C 1
ATOM 781 O O . GLN A 1 97 ? -10.994 -2.532 10.407 1.00 89.56 97 GLN A O 1
ATOM 786 N N . GLU A 1 98 ? -10.304 -4.212 9.093 1.00 90.31 98 GLU A N 1
ATOM 787 C CA . GLU A 1 98 ? -9.295 -4.699 10.039 1.00 90.31 98 GLU A CA 1
ATOM 788 C C . GLU A 1 98 ? -8.192 -3.653 10.266 1.00 90.31 98 GLU A C 1
ATOM 790 O O . GLU A 1 98 ? -7.814 -3.400 11.412 1.00 90.31 98 GLU A O 1
ATOM 795 N N . LEU A 1 99 ? -7.718 -2.987 9.205 1.00 90.00 99 LEU A N 1
ATOM 796 C CA . LEU A 1 99 ? -6.727 -1.909 9.301 1.00 90.00 99 LEU A CA 1
ATOM 797 C C . LEU A 1 99 ? -7.193 -0.806 10.260 1.00 90.00 99 LEU A C 1
ATOM 799 O O . LEU A 1 99 ? -6.469 -0.440 11.191 1.00 90.00 99 LEU A O 1
ATOM 803 N N . PHE A 1 100 ? -8.415 -0.311 10.072 1.00 90.38 100 PHE A N 1
ATOM 804 C CA . PHE A 1 100 ? -8.979 0.738 10.917 1.00 90.38 100 PHE A CA 1
ATOM 805 C C . PHE A 1 100 ? -9.309 0.258 12.331 1.00 90.38 100 PHE A C 1
ATOM 807 O O . PHE A 1 100 ? -9.092 0.995 13.295 1.00 90.38 100 PHE A O 1
ATOM 814 N N . THR A 1 101 ? -9.751 -0.989 12.488 1.00 90.94 101 THR A N 1
ATOM 815 C CA . THR A 1 101 ? -9.987 -1.603 13.802 1.00 90.94 101 THR A CA 1
ATOM 816 C C . THR A 1 101 ? -8.702 -1.652 14.626 1.00 90.94 101 THR A C 1
ATOM 818 O O . THR A 1 101 ? -8.693 -1.266 15.796 1.00 90.94 101 THR A O 1
ATOM 821 N N . ARG A 1 102 ? -7.580 -2.053 14.016 1.00 89.25 102 ARG A N 1
ATOM 822 C CA . ARG A 1 102 ? -6.267 -2.084 14.682 1.00 89.25 102 ARG A CA 1
ATOM 823 C C . ARG A 1 102 ? -5.746 -0.689 15.017 1.00 89.25 102 ARG A C 1
ATOM 825 O O . ARG A 1 102 ? -5.169 -0.510 16.089 1.00 89.25 102 ARG A O 1
ATOM 832 N N . LEU A 1 103 ? -5.961 0.288 14.131 1.00 87.38 103 LEU A N 1
ATOM 833 C CA . LEU A 1 103 ? -5.550 1.682 14.335 1.00 87.38 103 LEU A CA 1
ATOM 834 C C . LEU A 1 103 ? -6.305 2.355 15.491 1.00 87.38 103 LEU A C 1
ATOM 836 O O . LEU A 1 103 ? -5.711 3.131 16.238 1.00 87.38 103 LEU A O 1
ATOM 840 N N . ARG A 1 104 ? -7.594 2.033 15.652 1.00 88.06 104 ARG A N 1
ATOM 841 C CA . ARG A 1 104 ? -8.456 2.552 16.725 1.00 88.06 104 ARG A CA 1
ATOM 842 C C . ARG A 1 104 ? -8.320 1.811 18.043 1.00 88.06 104 ARG A C 1
ATOM 844 O O . ARG A 1 104 ? -8.702 2.353 19.078 1.00 88.06 104 ARG A O 1
ATOM 851 N N . SER A 1 105 ? -7.840 0.571 18.015 1.00 86.69 105 SER A N 1
ATOM 852 C CA . SER A 1 105 ? -7.815 -0.248 19.217 1.00 86.69 105 SER A CA 1
ATOM 853 C C . SER A 1 105 ? -6.894 0.368 20.282 1.00 86.69 105 SER A C 1
ATOM 855 O O . SER A 1 105 ? -5.701 0.562 20.025 1.00 86.69 105 SER A O 1
ATOM 857 N N . PRO A 1 106 ? -7.403 0.627 21.501 1.00 80.38 106 PRO A N 1
ATOM 858 C CA . PRO A 1 106 ? -6.598 1.160 22.596 1.00 80.38 106 PRO A CA 1
ATOM 859 C C . PRO A 1 106 ? -5.586 0.134 23.126 1.00 80.38 106 PRO A C 1
ATOM 861 O O . PRO A 1 106 ? -4.669 0.497 23.856 1.00 80.38 106 PRO A O 1
ATOM 864 N N . THR A 1 107 ? -5.730 -1.146 22.761 1.00 83.12 107 THR A N 1
ATOM 865 C CA . THR A 1 107 ? -4.805 -2.218 23.154 1.00 83.12 107 THR A CA 1
ATOM 866 C C . THR A 1 107 ? -3.624 -2.372 22.194 1.00 83.12 107 THR A C 1
ATOM 868 O O . THR A 1 107 ? -2.732 -3.178 22.454 1.00 83.12 107 THR A O 1
ATOM 871 N N . THR A 1 108 ? -3.610 -1.653 21.068 1.00 83.19 108 THR A N 1
ATOM 872 C CA . THR A 1 108 ? -2.498 -1.693 20.113 1.00 83.19 108 THR A CA 1
ATOM 873 C C . THR A 1 108 ? -1.291 -0.966 20.707 1.00 83.19 108 THR A C 1
ATOM 875 O O . THR A 1 108 ? -1.385 0.200 21.086 1.00 83.19 108 THR A O 1
ATOM 878 N N . SER A 1 109 ? -0.138 -1.640 20.775 1.00 83.50 109 SER A N 1
ATOM 879 C CA . SER A 1 109 ? 1.097 -1.031 21.284 1.00 83.50 109 SER A CA 1
ATOM 880 C C . SER A 1 109 ? 1.511 0.189 20.454 1.00 83.50 109 SER A C 1
ATOM 882 O O . SER A 1 109 ? 1.236 0.254 19.255 1.00 83.50 109 SER A O 1
ATOM 884 N N . ALA A 1 110 ? 2.219 1.142 21.068 1.00 79.69 110 ALA A N 1
ATOM 885 C CA . ALA A 1 110 ? 2.673 2.356 20.382 1.00 79.69 110 ALA A CA 1
ATOM 886 C C . ALA A 1 110 ? 3.508 2.049 19.121 1.00 79.69 110 ALA A C 1
ATOM 888 O O . ALA A 1 110 ? 3.313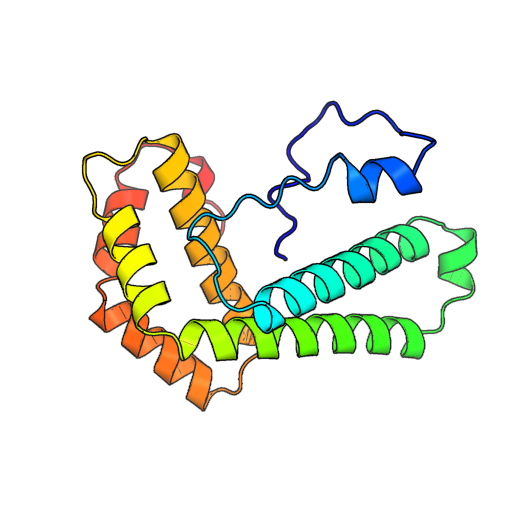 2.676 18.081 1.00 79.69 110 ALA A O 1
ATOM 889 N N . GLU A 1 111 ? 4.378 1.036 19.183 1.00 79.38 111 GLU A N 1
ATOM 890 C CA . GLU A 1 111 ? 5.156 0.569 18.030 1.00 79.38 111 GLU A CA 1
ATOM 891 C C . GLU A 1 111 ? 4.255 0.003 16.923 1.00 79.38 111 GLU A C 1
ATOM 893 O O . GLU A 1 111 ? 4.352 0.417 15.772 1.00 79.38 111 GLU A O 1
ATOM 898 N N . SER A 1 112 ? 3.310 -0.878 17.258 1.00 80.69 112 SER A N 1
ATOM 899 C CA . SER A 1 112 ? 2.390 -1.451 16.264 1.00 80.69 112 SER A CA 1
ATOM 900 C C . SER A 1 112 ? 1.513 -0.378 15.618 1.00 80.69 112 SER A C 1
ATOM 902 O O . SER A 1 112 ? 1.281 -0.406 14.410 1.00 80.69 112 SER A O 1
ATOM 904 N N . LYS A 1 113 ? 1.065 0.606 16.405 1.00 82.81 113 LYS A N 1
ATOM 905 C CA . LYS A 1 113 ? 0.276 1.744 15.927 1.00 82.81 113 LYS A CA 1
ATOM 906 C C . LYS A 1 113 ? 1.076 2.604 14.953 1.00 82.81 113 LYS A C 1
ATOM 908 O O . LYS A 1 113 ? 0.576 2.943 13.884 1.00 82.81 113 LYS A O 1
ATOM 913 N N . LYS A 1 114 ? 2.346 2.872 15.266 1.00 79.81 114 LYS A N 1
ATOM 914 C CA . LYS A 1 114 ? 3.284 3.539 14.358 1.00 79.81 114 LYS A CA 1
ATOM 915 C C . LYS A 1 114 ? 3.432 2.762 13.045 1.00 79.81 114 LYS A C 1
ATOM 917 O O . LYS A 1 114 ? 3.301 3.356 11.976 1.00 79.81 114 LYS A O 1
ATOM 922 N N . ASN A 1 115 ? 3.609 1.441 13.105 1.00 80.62 115 ASN A N 1
ATOM 923 C CA . ASN A 1 115 ? 3.721 0.583 11.918 1.00 80.62 115 ASN A CA 1
ATOM 924 C C . ASN A 1 115 ? 2.462 0.655 11.040 1.00 80.62 115 ASN A C 1
ATOM 926 O O . ASN A 1 115 ? 2.568 0.762 9.819 1.00 80.62 115 ASN A O 1
ATOM 930 N N . LEU A 1 116 ? 1.276 0.653 11.656 1.00 84.19 116 LEU A N 1
ATOM 931 C CA . LEU A 1 116 ? -0.009 0.787 10.965 1.00 84.19 116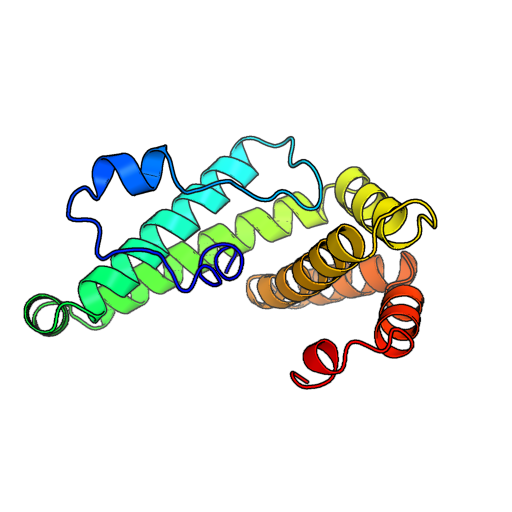 LEU A CA 1
ATOM 932 C C . LEU A 1 116 ? -0.173 2.160 10.298 1.00 84.19 116 LEU A C 1
ATOM 934 O O . LEU A 1 116 ? -0.639 2.227 9.163 1.00 84.19 116 LEU A O 1
ATOM 938 N N . VAL A 1 117 ? 0.245 3.250 10.950 1.00 83.38 117 VAL A N 1
ATOM 939 C CA . VAL A 1 117 ? 0.208 4.604 10.362 1.00 83.38 117 VAL A CA 1
ATOM 940 C C . VAL A 1 117 ? 1.157 4.709 9.167 1.00 83.38 117 VAL A C 1
ATOM 942 O O . VAL A 1 117 ? 0.775 5.232 8.118 1.00 83.38 117 VAL A O 1
ATOM 945 N N . TYR A 1 118 ? 2.373 4.165 9.275 1.00 81.75 118 TYR A N 1
ATOM 946 C CA . TYR A 1 118 ? 3.290 4.092 8.136 1.00 81.75 118 TYR A CA 1
ATOM 947 C C . TYR A 1 118 ? 2.717 3.250 6.998 1.00 81.75 118 TYR A C 1
ATOM 949 O O . TYR A 1 118 ? 2.806 3.653 5.839 1.00 81.75 118 TYR A O 1
ATOM 957 N N . PHE A 1 119 ? 2.099 2.110 7.316 1.00 84.56 119 PHE A N 1
ATOM 958 C CA . PHE A 1 119 ? 1.425 1.284 6.324 1.00 84.56 119 PHE A CA 1
ATOM 959 C C . PHE A 1 119 ? 0.312 2.062 5.614 1.00 84.56 119 PHE A C 1
ATOM 961 O O . PHE A 1 119 ? 0.278 2.079 4.389 1.00 84.56 119 PHE A O 1
ATOM 968 N N . LEU A 1 120 ? -0.549 2.760 6.360 1.00 86.19 120 LEU A N 1
ATOM 969 C CA . LEU A 1 120 ? -1.634 3.572 5.810 1.00 86.19 120 LEU A CA 1
ATOM 970 C C . LEU A 1 120 ? -1.107 4.685 4.893 1.00 86.19 120 LEU A C 1
ATOM 972 O O . LEU A 1 120 ? -1.638 4.899 3.805 1.00 86.19 120 LEU A O 1
ATOM 976 N N . ARG A 1 121 ? -0.022 5.360 5.287 1.00 83.56 121 ARG A N 1
ATOM 977 C CA . ARG A 1 121 ? 0.646 6.363 4.447 1.00 83.56 121 ARG A CA 1
ATOM 978 C C . ARG A 1 121 ? 1.149 5.756 3.138 1.00 83.56 121 ARG A C 1
ATOM 980 O O . ARG A 1 121 ? 0.928 6.329 2.071 1.00 83.56 121 ARG A O 1
ATOM 987 N N . GLU A 1 122 ? 1.824 4.612 3.204 1.00 81.69 122 GLU A N 1
ATOM 988 C CA . GLU A 1 122 ? 2.313 3.925 2.007 1.00 81.69 122 GLU A CA 1
ATOM 989 C C . GLU A 1 122 ? 1.156 3.433 1.135 1.00 81.69 122 GLU A C 1
ATOM 991 O O . GLU A 1 122 ? 1.199 3.597 -0.080 1.00 81.69 122 GLU A O 1
ATOM 996 N N . PHE A 1 123 ? 0.084 2.921 1.736 1.00 86.12 123 PHE A N 1
ATOM 997 C CA . PHE A 1 123 ? -1.136 2.517 1.045 1.00 86.12 123 PHE A CA 1
ATOM 998 C C . PHE A 1 123 ? -1.757 3.684 0.260 1.00 86.12 123 PHE A C 1
ATOM 1000 O O . PHE A 1 123 ? -2.026 3.562 -0.937 1.00 86.12 123 PHE A O 1
ATOM 1007 N N . CYS A 1 124 ? -1.865 4.861 0.886 1.00 86.56 124 CYS A N 1
ATOM 1008 C CA . CYS A 1 124 ? -2.274 6.094 0.213 1.00 86.56 124 CYS A CA 1
ATOM 1009 C C . CYS A 1 124 ? -1.291 6.509 -0.893 1.00 86.56 124 CYS A C 1
ATOM 1011 O O . CYS A 1 124 ? -1.717 6.962 -1.952 1.00 86.56 124 CYS A O 1
ATOM 1013 N N . SER A 1 125 ? 0.019 6.329 -0.705 1.00 85.75 125 SER A N 1
ATOM 1014 C CA . SER A 1 125 ? 1.022 6.606 -1.744 1.00 85.75 125 SER A CA 1
ATOM 1015 C C . SER A 1 125 ? 0.876 5.669 -2.953 1.00 85.75 125 SER A C 1
ATOM 1017 O O . SER A 1 125 ? 0.964 6.114 -4.099 1.00 85.75 125 SER A O 1
ATOM 1019 N N . LEU A 1 126 ? 0.579 4.384 -2.717 1.00 85.44 126 LEU A N 1
ATOM 1020 C CA . LEU A 1 126 ? 0.362 3.380 -3.763 1.00 85.44 126 LEU A CA 1
ATOM 1021 C C . LEU A 1 126 ? -0.868 3.678 -4.625 1.00 85.44 126 LEU A C 1
ATOM 1023 O O . LEU A 1 126 ? -0.868 3.306 -5.802 1.00 85.44 126 LEU A O 1
ATOM 1027 N N . SER A 1 127 ? -1.858 4.403 -4.091 1.00 87.94 127 SER A N 1
ATOM 1028 C CA . SER A 1 127 ? -3.039 4.846 -4.847 1.00 87.94 127 SER A CA 1
ATOM 1029 C C . SER A 1 127 ? -2.681 5.646 -6.104 1.00 87.94 127 SER A C 1
ATOM 1031 O O . SER A 1 127 ? -3.410 5.575 -7.086 1.00 87.94 127 SER A O 1
ATOM 1033 N N . LYS A 1 128 ? -1.507 6.297 -6.155 1.00 86.81 128 LYS A N 1
ATOM 1034 C CA . LYS A 1 128 ? -0.993 6.973 -7.363 1.00 86.81 128 LYS A CA 1
ATOM 1035 C C . LYS A 1 128 ? -0.820 6.035 -8.565 1.00 86.81 128 LYS A C 1
ATOM 1037 O O . LYS A 1 128 ? -0.649 6.511 -9.681 1.00 86.81 128 LYS A O 1
ATOM 1042 N N . SER A 1 129 ? -0.838 4.719 -8.339 1.00 87.06 129 SER A N 1
ATOM 1043 C CA . SER A 1 129 ? -0.794 3.696 -9.392 1.00 87.06 129 SER A CA 1
ATOM 1044 C C . SER A 1 129 ? -2.173 3.317 -9.939 1.00 87.06 129 SER A C 1
ATOM 1046 O O . SER A 1 129 ? -2.265 2.542 -10.886 1.00 87.06 129 SER A O 1
ATOM 1048 N N . LEU A 1 130 ? -3.249 3.839 -9.347 1.00 88.62 130 LEU A N 1
ATOM 1049 C CA . LEU A 1 130 ? -4.622 3.648 -9.803 1.00 88.62 130 LEU A CA 1
ATOM 1050 C C . LEU A 1 130 ? -5.055 4.762 -10.759 1.00 88.62 130 LEU A C 1
ATOM 1052 O O . LEU A 1 130 ? -4.487 5.854 -10.774 1.00 88.62 130 LEU A O 1
ATOM 1056 N N . GLN A 1 131 ? -6.128 4.520 -11.512 1.00 89.88 131 GLN A N 1
ATOM 1057 C CA . GLN A 1 131 ? -6.791 5.570 -12.290 1.00 89.88 131 GLN A CA 1
ATOM 1058 C C . GLN A 1 131 ? -7.487 6.584 -11.370 1.00 89.88 131 GLN A C 1
ATOM 1060 O O . GLN A 1 131 ? -7.946 6.228 -10.285 1.00 89.88 131 GLN A O 1
ATOM 1065 N N . MET A 1 132 ? -7.639 7.832 -11.827 1.00 90.25 132 MET A N 1
ATOM 1066 C CA . MET A 1 132 ? -8.198 8.936 -11.028 1.00 90.25 132 MET A CA 1
ATOM 1067 C C . MET A 1 132 ? -9.537 8.591 -10.353 1.00 90.25 132 MET A C 1
ATOM 1069 O O . MET A 1 132 ? -9.738 8.886 -9.179 1.00 90.25 132 MET A O 1
ATOM 1073 N N . VAL A 1 133 ? -10.441 7.906 -11.062 1.00 92.25 133 VAL A N 1
ATOM 1074 C CA . VAL A 1 133 ? -11.750 7.499 -10.518 1.00 92.25 133 VAL A CA 1
ATOM 1075 C C . VAL A 1 133 ? -11.597 6.533 -9.338 1.00 92.25 133 VAL A C 1
ATOM 1077 O O . VAL A 1 133 ? -12.252 6.694 -8.311 1.00 92.25 133 VAL A O 1
ATOM 1080 N N . GLN A 1 134 ? -10.694 5.559 -9.456 1.00 90.69 134 GLN A N 1
ATOM 1081 C CA . GLN A 1 134 ? -10.426 4.578 -8.404 1.00 90.69 134 GLN A CA 1
ATOM 1082 C C . GLN A 1 134 ? -9.714 5.209 -7.202 1.00 90.69 134 GLN A C 1
ATOM 1084 O O . GLN A 1 134 ? -9.975 4.810 -6.070 1.00 90.69 134 GLN A O 1
ATOM 1089 N N . GLN A 1 135 ? -8.851 6.207 -7.432 1.00 91.94 135 GLN A N 1
ATOM 1090 C CA . GLN A 1 135 ? -8.228 6.985 -6.358 1.00 91.94 135 GLN A CA 1
ATOM 1091 C C . GLN A 1 135 ? -9.285 7.721 -5.533 1.00 91.94 135 GLN A C 1
ATOM 1093 O O . GLN A 1 135 ? -9.310 7.592 -4.313 1.00 91.94 135 GLN A O 1
ATOM 1098 N N . LEU A 1 136 ? -10.187 8.451 -6.196 1.00 91.56 136 LEU A N 1
ATOM 1099 C CA . LEU A 1 136 ? -11.256 9.192 -5.522 1.00 91.56 136 LEU A CA 1
ATOM 1100 C C . LEU A 1 136 ? -12.171 8.270 -4.713 1.00 91.56 136 LEU A C 1
ATOM 1102 O O . LEU A 1 136 ? -12.541 8.611 -3.591 1.00 91.56 136 LEU A O 1
ATOM 1106 N N . GLN A 1 137 ? -12.506 7.100 -5.262 1.00 91.12 137 GLN A N 1
ATOM 1107 C CA . GLN A 1 137 ? -13.294 6.101 -4.547 1.00 91.12 137 GLN A CA 1
ATOM 1108 C C . GLN A 1 137 ? -12.558 5.599 -3.302 1.00 91.12 137 GLN A C 1
ATOM 1110 O O . GLN A 1 137 ? -13.122 5.650 -2.214 1.00 91.12 137 GLN A O 1
ATOM 1115 N N . LEU A 1 138 ? -11.283 5.219 -3.439 1.00 91.00 138 LEU A N 1
ATOM 1116 C CA . LEU A 1 138 ? -10.477 4.774 -2.306 1.00 91.00 138 LEU A CA 1
ATOM 1117 C C . LEU A 1 138 ? -10.418 5.837 -1.202 1.00 91.00 138 LEU A C 1
ATOM 1119 O O . LEU A 1 138 ? -10.649 5.524 -0.040 1.00 91.00 138 LEU A O 1
ATOM 1123 N N . PHE A 1 139 ? -10.131 7.096 -1.543 1.00 90.50 139 PHE A N 1
ATOM 1124 C CA . PHE A 1 139 ? -10.073 8.160 -0.541 1.00 90.50 139 PHE A CA 1
ATOM 1125 C C . PHE A 1 139 ? -11.426 8.399 0.126 1.00 90.50 139 PHE A C 1
ATOM 1127 O O . PHE A 1 139 ? -11.465 8.615 1.333 1.00 90.50 139 PHE A O 1
ATOM 1134 N N . ARG A 1 140 ? -12.534 8.314 -0.617 1.00 91.00 140 ARG A N 1
ATOM 1135 C CA . ARG A 1 140 ? -13.876 8.396 -0.032 1.00 91.00 140 ARG A CA 1
ATOM 1136 C C . ARG A 1 140 ? -14.121 7.266 0.969 1.00 91.00 140 ARG A C 1
ATOM 1138 O O . ARG A 1 140 ? -14.632 7.538 2.051 1.00 91.00 140 ARG A O 1
ATOM 1145 N N . ASP A 1 141 ? -13.731 6.041 0.633 1.00 89.88 141 ASP A N 1
ATOM 1146 C CA . ASP A 1 141 ? -13.890 4.879 1.511 1.00 89.88 141 ASP A CA 1
ATOM 1147 C C . ASP A 1 141 ? -13.042 5.035 2.783 1.00 89.88 141 ASP A C 1
ATOM 1149 O O . ASP A 1 141 ? -13.554 4.879 3.887 1.00 89.88 141 ASP A O 1
ATOM 1153 N N . LEU A 1 142 ? -11.786 5.478 2.654 1.00 90.38 142 LEU A N 1
ATOM 1154 C CA . LEU A 1 142 ? -10.914 5.784 3.797 1.00 90.38 142 LEU A CA 1
ATOM 1155 C C . LEU A 1 142 ? -11.467 6.918 4.682 1.00 90.38 142 LEU A C 1
ATOM 1157 O O . LEU A 1 142 ? -11.318 6.882 5.903 1.00 90.38 142 LEU A O 1
ATOM 1161 N N . ILE A 1 143 ? -12.096 7.934 4.083 1.00 89.75 143 ILE A N 1
ATOM 1162 C CA . ILE A 1 143 ? -12.747 9.029 4.818 1.00 89.75 143 ILE A CA 1
ATOM 1163 C C . ILE A 1 143 ? -13.959 8.516 5.593 1.00 89.75 143 ILE A C 1
ATOM 1165 O O . ILE A 1 143 ? -14.091 8.844 6.770 1.00 89.75 143 ILE A O 1
ATOM 1169 N N . ASN A 1 144 ? -14.808 7.697 4.968 1.00 89.56 144 ASN A N 1
ATOM 1170 C CA . ASN A 1 144 ? -15.968 7.091 5.628 1.00 89.56 144 ASN A CA 1
ATOM 1171 C C . ASN A 1 144 ? -15.547 6.174 6.782 1.00 89.56 144 ASN A C 1
ATOM 1173 O O . ASN A 1 144 ? -16.195 6.148 7.823 1.00 89.56 144 ASN A O 1
ATOM 1177 N N . GLU A 1 145 ? -14.427 5.473 6.613 1.00 89.12 145 GLU A N 1
ATOM 1178 C CA . GLU A 1 145 ? -13.802 4.662 7.654 1.00 89.12 145 GLU A CA 1
ATOM 1179 C C . GLU A 1 145 ? -13.073 5.499 8.709 1.00 89.12 145 GLU A C 1
ATOM 1181 O O . GLU A 1 145 ? -12.552 4.922 9.652 1.00 89.12 145 GLU A O 1
ATOM 1186 N N . GLY A 1 146 ? -13.051 6.833 8.614 1.00 88.06 146 GLY A N 1
ATOM 1187 C CA . GLY A 1 146 ? -12.558 7.767 9.635 1.00 88.06 146 GLY A CA 1
ATOM 1188 C C . GLY A 1 146 ? -11.038 7.942 9.690 1.00 88.06 146 GLY A C 1
ATOM 1189 O O . GLY A 1 146 ? -10.450 8.019 10.769 1.00 88.06 146 GLY A O 1
ATOM 1190 N N . ILE A 1 147 ? -10.384 8.054 8.528 1.00 88.12 147 ILE A N 1
ATOM 1191 C CA . ILE A 1 147 ? -8.947 8.374 8.425 1.00 88.12 147 ILE A CA 1
ATOM 1192 C C . ILE A 1 147 ? -8.538 9.662 9.150 1.00 88.12 147 ILE A C 1
ATOM 1194 O O . ILE A 1 147 ? -7.425 9.743 9.667 1.00 88.12 147 ILE A O 1
ATOM 1198 N N . PHE A 1 148 ? -9.427 10.655 9.232 1.00 86.69 148 PHE A N 1
ATOM 1199 C CA . PHE A 1 148 ? -9.134 11.921 9.904 1.00 86.69 148 PHE A CA 1
ATOM 1200 C C . PHE A 1 148 ? -8.936 11.761 11.411 1.00 86.69 148 PHE A C 1
ATOM 1202 O O . PHE A 1 148 ? -8.030 12.389 11.957 1.00 86.69 148 PHE A O 1
ATOM 1209 N N . ASP A 1 149 ? -9.703 10.883 12.061 1.00 86.56 149 ASP A N 1
ATOM 1210 C CA . ASP A 1 149 ? -9.546 10.603 13.492 1.00 86.56 149 ASP A CA 1
ATOM 1211 C C . ASP A 1 149 ? -8.166 9.999 13.767 1.00 86.56 149 ASP A C 1
ATOM 1213 O O . ASP A 1 149 ? -7.472 10.411 14.694 1.00 86.56 149 ASP A O 1
ATOM 1217 N N . ILE A 1 150 ? -7.732 9.075 12.901 1.00 85.56 150 ILE A N 1
ATOM 1218 C CA . ILE A 1 150 ? -6.415 8.435 12.988 1.00 85.56 150 ILE A CA 1
ATOM 1219 C C . ILE A 1 150 ? -5.290 9.452 12.799 1.00 85.56 150 ILE A C 1
ATOM 1221 O O . ILE A 1 150 ? -4.313 9.431 13.543 1.00 85.56 150 ILE A O 1
ATOM 1225 N N . ILE A 1 151 ? -5.408 10.344 11.810 1.00 81.19 151 ILE A N 1
ATOM 1226 C CA . ILE A 1 151 ? -4.402 11.386 11.565 1.00 81.19 151 ILE A CA 1
ATOM 1227 C C . ILE A 1 151 ? -4.356 12.367 12.741 1.00 81.19 151 ILE A C 1
ATOM 1229 O O . ILE A 1 151 ? -3.269 12.709 13.199 1.00 81.19 151 ILE A O 1
ATOM 1233 N N . SER A 1 152 ? -5.513 12.795 13.252 1.00 82.81 152 SER A N 1
ATOM 1234 C CA . SER A 1 152 ? -5.596 13.697 14.405 1.00 82.81 152 SER A CA 1
ATOM 1235 C C . SER A 1 152 ? -4.931 13.088 15.640 1.00 82.81 152 SER A C 1
ATOM 1237 O O . SER A 1 152 ? -4.137 13.748 16.305 1.00 82.81 152 SER A O 1
ATOM 1239 N N . ASP A 1 153 ? -5.201 11.817 15.920 1.00 79.44 153 ASP A N 1
ATOM 1240 C CA . ASP A 1 153 ? -4.595 11.082 17.029 1.00 79.44 153 ASP A CA 1
ATOM 1241 C C . ASP A 1 153 ? -3.080 10.867 16.828 1.00 79.44 153 ASP A C 1
ATOM 1243 O O . ASP A 1 153 ? -2.282 11.080 17.744 1.00 79.44 153 ASP A O 1
ATOM 1247 N N . ALA A 1 154 ? -2.644 10.561 15.601 1.00 73.31 154 ALA A N 1
ATOM 1248 C CA . ALA A 1 154 ? -1.225 10.450 15.269 1.00 73.31 154 ALA A CA 1
ATOM 1249 C C . ALA A 1 154 ? -0.471 11.781 15.453 1.00 73.31 154 ALA A C 1
ATOM 1251 O O . ALA A 1 154 ? 0.661 11.771 15.935 1.00 73.31 154 ALA A O 1
ATOM 1252 N N . LEU A 1 155 ? -1.091 12.919 15.121 1.00 70.62 155 LEU A N 1
ATOM 1253 C CA . LEU A 1 155 ? -0.517 14.257 15.324 1.00 70.62 155 LEU A CA 1
ATOM 1254 C C . LEU A 1 155 ? -0.442 14.660 16.805 1.00 70.62 155 LEU A C 1
ATOM 1256 O O . LEU A 1 155 ? 0.439 15.433 17.181 1.00 70.62 155 LEU A O 1
ATOM 1260 N N . GLN A 1 156 ? -1.349 14.154 17.643 1.00 69.88 156 GLN A N 1
ATOM 1261 C CA . GLN A 1 156 ? -1.323 14.374 19.093 1.00 69.88 156 GLN A CA 1
ATOM 1262 C C . GLN A 1 156 ? -0.275 13.501 19.796 1.00 69.88 156 GLN A C 1
ATOM 1264 O O . GLN A 1 156 ? 0.251 13.885 20.844 1.00 69.88 156 GLN A O 1
ATOM 1269 N N . SER A 1 157 ? 0.074 12.350 19.215 1.00 62.75 157 SER A N 1
ATOM 1270 C CA . SER A 1 157 ? 1.194 11.540 19.687 1.00 62.75 157 SER A CA 1
ATOM 1271 C C . SER A 1 157 ? 2.516 12.299 19.467 1.00 62.75 157 SER A C 1
ATOM 1273 O O . SER A 1 157 ? 2.831 12.723 18.360 1.00 62.75 157 SER A O 1
ATOM 1275 N N . GLN A 1 158 ? 3.295 12.515 20.532 1.00 50.88 158 GLN A N 1
ATOM 1276 C CA . GLN A 1 158 ? 4.513 13.353 20.576 1.00 50.88 158 GLN A CA 1
ATOM 1277 C C . GLN A 1 158 ? 5.699 12.876 19.698 1.00 50.88 158 GLN A C 1
ATOM 1279 O O . GLN A 1 158 ? 6.844 13.282 19.914 1.00 50.88 158 GLN A O 1
ATOM 1284 N N . ASP A 1 159 ? 5.476 12.032 18.692 1.00 50.66 159 ASP A N 1
ATOM 1285 C CA . ASP A 1 159 ? 6.521 11.501 17.820 1.00 50.66 159 ASP A CA 1
ATOM 1286 C C . ASP A 1 159 ? 6.776 12.471 16.647 1.00 50.66 159 ASP A C 1
ATOM 1288 O O . ASP A 1 159 ? 6.251 12.345 15.538 1.00 50.66 159 ASP A O 1
ATOM 1292 N N . LYS A 1 160 ? 7.610 13.490 16.906 1.00 49.72 160 LYS A N 1
ATOM 1293 C CA . LYS A 1 160 ? 7.977 14.576 15.969 1.00 49.72 160 LYS A CA 1
ATOM 1294 C C . LYS A 1 160 ? 8.555 14.104 14.619 1.00 49.72 160 LYS A C 1
ATOM 1296 O O . LYS A 1 160 ? 8.713 14.924 13.718 1.00 49.72 160 LYS A O 1
ATOM 1301 N N . LYS A 1 161 ? 8.858 12.810 14.442 1.00 49.81 161 LYS A N 1
ATOM 1302 C CA . LYS A 1 161 ? 9.305 12.230 13.161 1.00 49.81 161 LYS A CA 1
ATOM 1303 C C . LYS A 1 161 ? 8.172 11.959 12.162 1.00 49.81 161 LYS A C 1
ATOM 1305 O O . LYS A 1 161 ? 8.464 11.843 10.977 1.00 49.81 161 LYS A O 1
ATOM 1310 N N . LEU A 1 162 ? 6.910 11.878 12.594 1.00 47.97 162 LEU A N 1
ATOM 1311 C CA . LEU A 1 162 ? 5.768 11.657 11.688 1.00 47.97 162 LEU A CA 1
ATOM 1312 C C . LEU A 1 162 ? 5.231 12.955 11.059 1.00 47.97 162 LEU A C 1
ATOM 1314 O O . LEU A 1 162 ? 4.578 12.911 10.021 1.00 47.97 162 LEU A O 1
ATOM 1318 N N . VAL A 1 163 ? 5.538 14.109 11.658 1.00 45.78 163 VAL A N 1
ATOM 1319 C CA . VAL A 1 163 ? 4.994 15.427 11.275 1.00 45.78 163 VAL A CA 1
ATOM 1320 C C . VAL A 1 163 ? 5.741 16.062 10.086 1.00 45.78 163 VAL A C 1
ATOM 1322 O O . VAL A 1 163 ? 5.243 16.995 9.467 1.00 45.78 163 VAL A O 1
ATOM 1325 N N . LEU A 1 164 ? 6.927 15.561 9.721 1.00 39.84 164 LEU A N 1
ATOM 1326 C CA . LEU A 1 164 ? 7.867 16.263 8.830 1.00 39.84 164 LEU A CA 1
ATOM 1327 C C . LEU A 1 164 ? 7.894 15.781 7.367 1.00 39.84 164 LEU A C 1
ATOM 1329 O O . LEU A 1 164 ? 8.867 16.039 6.666 1.00 39.84 164 LEU A O 1
ATOM 1333 N N . THR A 1 165 ? 6.881 15.068 6.871 1.00 37.84 165 THR A N 1
ATOM 1334 C CA . THR A 1 165 ? 6.888 14.600 5.463 1.00 37.84 165 THR A CA 1
ATOM 1335 C C . THR A 1 165 ? 5.573 14.844 4.726 1.00 37.84 165 THR A C 1
ATOM 1337 O O . THR A 1 165 ? 5.109 13.972 3.983 1.00 37.84 165 THR A O 1
ATOM 1340 N N . GLY A 1 166 ? 4.981 16.016 4.977 1.00 32.09 166 GLY A N 1
ATOM 1341 C CA . GLY A 1 166 ? 3.974 16.633 4.109 1.00 32.09 166 GLY A CA 1
ATOM 1342 C C . GLY A 1 166 ? 4.611 17.269 2.882 1.00 32.09 166 GLY A C 1
ATOM 1343 O O . GLY A 1 166 ? 5.721 17.826 3.034 1.00 32.09 166 GLY A O 1
#

Secondary structure (DSSP, 8-state):
---TTSS--TT----S-HHHHHHHS-----SS----HHHHHHHHHHHHHHHHHHHHHHSHHHHTT--HHHHHHHHHHHHHHHHHHHHHHHT-HHHHHHHHHHHH-TTS-HHHHHHHHHHHHHHHHHGGGS-HHHHHHHHHHHHHTTHHHHHHHHHHSS-TTSSS--